Protein AF-A0A7J4G140-F1 (afdb_monomer)

Foldseek 3Di:
DVVVCCVVCVVVVVVVVVQLVVQLVVCCVQQVDDSVLSSVVSVCVVVVVCPVPDADPDPVRVVPD

Sequence (65 aa):
MTRSIFEKYGVPLSLLGILIVVGTITFSIIEGRPLEDSFYYMITVLTTVGFGDITPSTTLGKIHF

Radius of gyration: 14.37 Å; Cα contacts (8 Å, |Δi|>4): 42; chains: 1; bounding box: 30×20×44 Å

Mean predicted aligned error: 3.8 Å

Solvent-accessible surface area (backbone atoms only — not comparable to full-atom values): 3786 Å² total; per-residue (Å²): 116,72,66,61,52,50,71,69,46,44,61,62,52,49,53,52,51,49,51,47,52,52,45,14,53,52,44,18,67,66,65,70,43,57,64,67,62,19,39,52,44,37,50,31,56,74,70,68,63,58,87,68,85,72,69,68,81,41,76,64,36,59,74,75,106

Structure (mmCIF, N/CA/C/O backbone):
data_AF-A0A7J4G140-F1
#
_entry.id   AF-A0A7J4G140-F1
#
loop_
_atom_site.group_PDB
_atom_site.id
_atom_site.type_symbol
_atom_site.label_atom_id
_atom_site.label_alt_id
_atom_site.label_comp_id
_atom_site.label_asym_id
_atom_site.label_entity_id
_atom_site.label_seq_id
_atom_site.pdbx_PDB_ins_code
_atom_site.Cartn_x
_atom_site.Cartn_y
_atom_site.Cartn_z
_atom_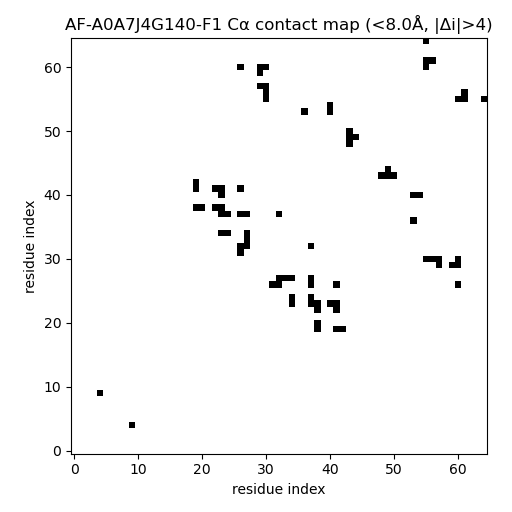site.occupancy
_atom_site.B_iso_or_equiv
_atom_site.auth_seq_id
_atom_site.auth_comp_id
_atom_site.auth_asym_id
_atom_site.auth_atom_id
_atom_site.pdbx_PDB_model_num
ATOM 1 N N . MET A 1 1 ? 15.276 -1.937 -30.974 1.00 60.12 1 MET A N 1
ATOM 2 C CA . MET A 1 1 ? 15.043 -0.912 -29.932 1.00 60.12 1 MET A CA 1
ATOM 3 C C . MET A 1 1 ? 13.973 -1.345 -28.929 1.00 60.12 1 MET A C 1
ATOM 5 O O . MET A 1 1 ? 14.272 -1.409 -27.749 1.00 60.12 1 MET A O 1
ATOM 9 N N . THR A 1 2 ? 12.776 -1.742 -29.371 1.00 69.62 2 THR A N 1
ATOM 10 C CA . THR A 1 2 ? 11.634 -2.088 -28.495 1.00 69.62 2 THR A CA 1
ATOM 11 C C . THR A 1 2 ? 11.871 -3.287 -27.562 1.00 69.62 2 THR A C 1
ATOM 13 O O . THR A 1 2 ? 11.491 -3.231 -26.400 1.00 69.62 2 THR A O 1
ATOM 16 N N . ARG A 1 3 ? 12.568 -4.343 -28.012 1.00 73.88 3 ARG A N 1
ATOM 17 C CA . ARG A 1 3 ? 12.887 -5.528 -27.179 1.00 73.88 3 ARG A CA 1
ATOM 18 C C . ARG A 1 3 ? 13.742 -5.218 -25.941 1.00 73.88 3 ARG A C 1
ATOM 20 O O . ARG A 1 3 ? 13.464 -5.748 -24.875 1.00 73.88 3 ARG A O 1
ATOM 27 N N . SER A 1 4 ? 14.705 -4.303 -26.062 1.00 75.31 4 SER A N 1
ATOM 28 C CA . SER A 1 4 ? 15.598 -3.916 -24.957 1.00 75.31 4 SER A CA 1
ATOM 29 C C . SER A 1 4 ? 14.854 -3.212 -23.813 1.00 75.31 4 SER A C 1
ATOM 31 O O . SER A 1 4 ? 15.224 -3.354 -22.651 1.00 75.31 4 SER A O 1
ATOM 33 N N . ILE A 1 5 ? 13.773 -2.488 -24.123 1.00 79.81 5 ILE A N 1
ATOM 34 C CA . ILE A 1 5 ? 12.932 -1.822 -23.119 1.00 79.81 5 ILE A CA 1
ATOM 35 C C . ILE A 1 5 ? 12.140 -2.868 -22.322 1.00 79.81 5 ILE A C 1
ATOM 37 O O . ILE A 1 5 ? 12.123 -2.814 -21.096 1.00 79.81 5 ILE A O 1
ATOM 41 N N . PHE A 1 6 ? 11.535 -3.855 -22.989 1.00 78.62 6 PHE A N 1
ATOM 42 C CA . PHE A 1 6 ? 10.797 -4.925 -22.307 1.00 78.62 6 PHE A CA 1
ATOM 43 C C . PHE A 1 6 ? 11.695 -5.794 -21.419 1.00 78.62 6 PHE A C 1
ATOM 45 O O . PHE A 1 6 ? 11.297 -6.124 -20.306 1.00 78.62 6 PHE A O 1
ATOM 52 N N . GLU A 1 7 ? 12.917 -6.103 -21.854 1.00 80.00 7 GLU A N 1
ATOM 53 C CA . GLU A 1 7 ? 13.891 -6.831 -21.025 1.00 80.00 7 GLU A CA 1
ATOM 54 C C . GLU A 1 7 ? 14.313 -6.028 -19.788 1.00 80.00 7 GLU A C 1
ATOM 56 O O . GLU A 1 7 ? 14.486 -6.594 -18.711 1.00 80.00 7 GLU A O 1
ATOM 61 N N . LYS A 1 8 ? 14.433 -4.701 -19.915 1.00 84.75 8 LYS A N 1
ATOM 62 C CA . LYS A 1 8 ? 14.868 -3.831 -18.816 1.00 84.75 8 LYS A CA 1
ATOM 63 C C . LYS A 1 8 ? 13.757 -3.511 -17.812 1.00 84.75 8 LYS A C 1
ATOM 65 O O . LYS A 1 8 ? 14.017 -3.462 -16.614 1.00 84.75 8 LYS A O 1
ATOM 70 N N . TYR A 1 9 ? 12.536 -3.265 -18.284 1.00 92.81 9 TYR A N 1
ATOM 71 C CA . TYR A 1 9 ? 11.428 -2.778 -17.450 1.00 92.81 9 TYR A CA 1
ATOM 72 C C . TYR A 1 9 ? 10.352 -3.831 -17.165 1.00 92.81 9 TYR A C 1
ATOM 74 O O . TYR A 1 9 ? 9.513 -3.606 -16.297 1.00 92.81 9 TYR A O 1
ATOM 82 N N . GLY A 1 10 ? 10.385 -4.990 -17.830 1.00 92.00 10 GLY A N 1
ATOM 83 C CA . GLY A 1 10 ? 9.397 -6.051 -17.630 1.00 92.00 10 GLY A CA 1
ATOM 84 C C . GLY A 1 10 ? 9.380 -6.593 -16.201 1.00 92.00 10 GLY A C 1
ATOM 85 O O . GLY A 1 10 ? 8.307 -6.733 -15.622 1.00 92.00 10 GLY A O 1
ATOM 86 N N . VAL A 1 11 ? 10.556 -6.832 -15.608 1.00 93.56 11 VAL A N 1
ATOM 87 C CA . VAL A 1 11 ? 10.670 -7.351 -14.232 1.00 93.56 11 VAL A CA 1
ATOM 88 C C . VAL A 1 11 ? 10.231 -6.318 -13.180 1.00 93.56 11 VAL A C 1
ATOM 90 O O . VAL A 1 11 ? 9.399 -6.655 -12.345 1.00 93.56 11 VAL A O 1
ATOM 93 N N . PRO A 1 12 ? 10.696 -5.053 -13.196 1.00 94.44 12 PRO A N 1
ATOM 94 C CA . PRO A 1 12 ? 10.186 -4.045 -12.263 1.00 94.44 12 PRO A CA 1
ATOM 95 C C . PRO A 1 12 ? 8.671 -3.833 -12.361 1.00 94.44 12 PRO A C 1
ATOM 97 O O . PRO A 1 12 ? 7.999 -3.700 -11.341 1.00 94.44 12 PRO 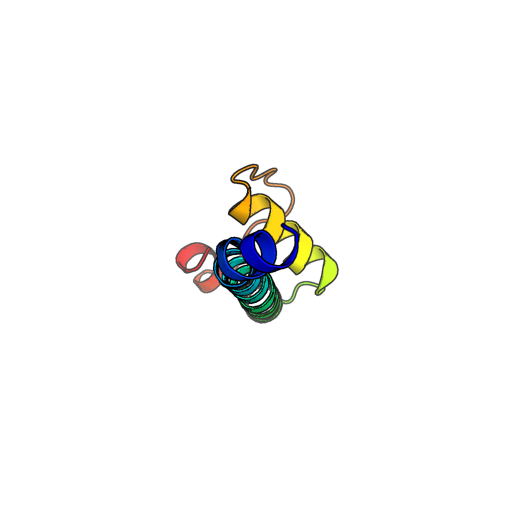A O 1
ATOM 100 N N . LEU A 1 13 ? 8.121 -3.827 -13.581 1.00 94.12 13 LEU A N 1
ATOM 101 C CA . LEU A 1 13 ? 6.693 -3.606 -13.793 1.00 94.12 13 LEU A CA 1
ATOM 102 C C . LEU A 1 13 ? 5.851 -4.793 -13.309 1.00 94.12 13 LEU A C 1
ATOM 104 O O . LEU A 1 13 ? 4.785 -4.587 -12.730 1.00 94.12 13 LEU A O 1
ATOM 108 N N . SER A 1 14 ? 6.333 -6.025 -13.494 1.00 94.25 14 SER A N 1
ATOM 109 C CA . SER A 1 14 ? 5.653 -7.207 -12.962 1.00 94.25 14 SER A CA 1
ATOM 110 C C . SER A 1 14 ? 5.702 -7.251 -11.436 1.00 94.25 14 SER A C 1
ATOM 112 O O . SER A 1 14 ? 4.684 -7.547 -10.818 1.00 94.25 14 SER A O 1
ATOM 114 N N . LEU A 1 15 ? 6.827 -6.880 -10.817 1.00 96.06 15 LEU A N 1
ATOM 115 C CA . LEU A 1 15 ? 6.939 -6.764 -9.360 1.00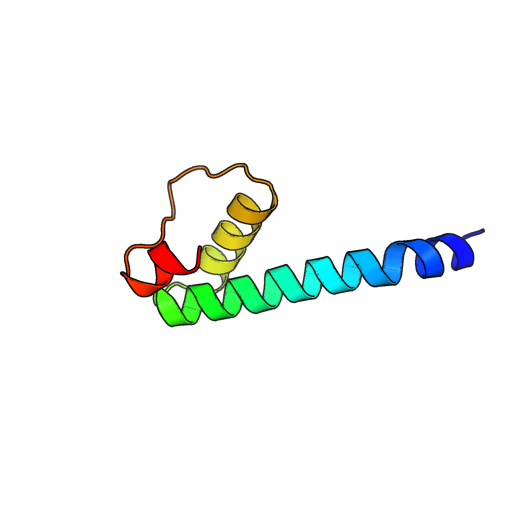 96.06 15 LEU A CA 1
ATOM 116 C C . LEU A 1 15 ? 5.972 -5.718 -8.794 1.00 96.06 15 LEU A C 1
ATOM 118 O O . LEU A 1 15 ? 5.291 -5.993 -7.809 1.00 96.06 15 LEU A O 1
ATOM 122 N N . LEU A 1 16 ? 5.862 -4.554 -9.443 1.00 96.50 16 LEU A N 1
ATOM 123 C CA . LEU A 1 16 ? 4.893 -3.525 -9.065 1.00 96.50 16 LEU A CA 1
ATOM 124 C C . LEU A 1 16 ? 3.454 -4.054 -9.176 1.00 96.50 16 LEU A C 1
ATOM 126 O O . LEU A 1 16 ? 2.661 -3.889 -8.253 1.00 96.50 16 LEU A O 1
ATOM 130 N N . GLY A 1 17 ? 3.127 -4.731 -10.281 1.00 97.06 17 GLY A N 1
ATOM 131 C CA . GLY A 1 17 ? 1.813 -5.341 -10.482 1.00 97.06 17 GLY A CA 1
ATOM 132 C C . GLY A 1 17 ? 1.478 -6.381 -9.411 1.00 97.06 17 GLY A C 1
ATOM 133 O O . GLY A 1 17 ? 0.383 -6.358 -8.857 1.00 97.06 17 GLY A O 1
ATOM 134 N N . ILE A 1 18 ? 2.434 -7.248 -9.061 1.00 97.94 18 ILE A N 1
ATOM 135 C CA . ILE A 1 18 ? 2.275 -8.244 -7.991 1.00 97.94 18 ILE A CA 1
ATOM 136 C C . ILE A 1 18 ? 2.040 -7.552 -6.648 1.00 97.94 18 ILE A C 1
ATOM 138 O O . ILE A 1 18 ? 1.129 -7.941 -5.923 1.00 97.94 18 ILE A O 1
ATOM 142 N N . LEU A 1 19 ? 2.812 -6.513 -6.328 1.00 96.94 19 LEU A N 1
ATOM 143 C CA . LEU A 1 19 ? 2.668 -5.770 -5.079 1.00 96.94 19 LEU A CA 1
ATOM 144 C C . LEU A 1 19 ? 1.282 -5.120 -4.958 1.00 96.94 19 LEU A C 1
ATOM 146 O O . LEU A 1 19 ? 0.655 -5.212 -3.904 1.00 96.94 19 LEU A O 1
ATOM 150 N N . ILE A 1 20 ? 0.777 -4.528 -6.046 1.00 97.94 20 ILE A N 1
ATOM 151 C CA . ILE A 1 20 ? -0.570 -3.948 -6.098 1.00 97.94 20 ILE A CA 1
ATOM 152 C C . ILE A 1 20 ? -1.635 -5.028 -5.886 1.00 97.94 20 ILE A C 1
ATOM 154 O O . ILE A 1 20 ? -2.524 -4.851 -5.056 1.00 97.94 20 ILE A O 1
ATOM 158 N N . VAL A 1 21 ? -1.552 -6.151 -6.607 1.00 98.31 21 VAL A N 1
ATOM 159 C CA . VAL A 1 21 ? -2.546 -7.236 -6.522 1.00 98.31 21 VAL A CA 1
ATOM 160 C C . VAL A 1 21 ? -2.554 -7.868 -5.131 1.00 98.31 21 VAL A C 1
ATOM 162 O O . VAL A 1 21 ? -3.617 -8.001 -4.528 1.00 98.31 21 VAL A O 1
ATOM 165 N N . VAL A 1 22 ? -1.381 -8.215 -4.595 1.00 98.06 22 VAL A N 1
ATOM 166 C CA . VAL A 1 22 ? -1.253 -8.816 -3.261 1.00 98.06 22 VAL A CA 1
ATOM 167 C C . VAL A 1 22 ? -1.739 -7.846 -2.191 1.00 98.06 22 VAL A C 1
ATOM 169 O O . VAL A 1 22 ? -2.548 -8.230 -1.355 1.00 98.06 22 VAL A O 1
ATOM 172 N N . GLY A 1 23 ? -1.311 -6.583 -2.239 1.00 97.31 23 GLY A N 1
ATOM 173 C CA . GLY A 1 23 ? 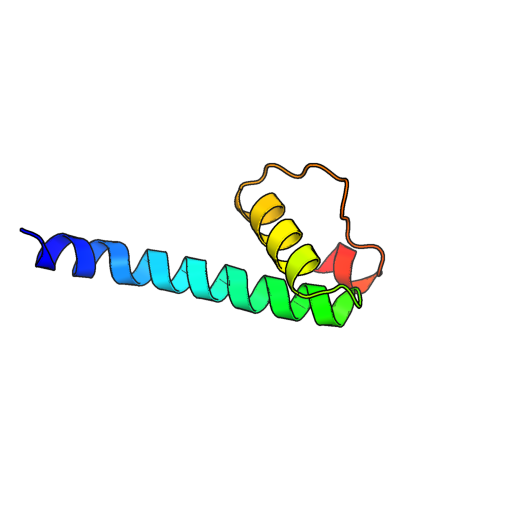-1.747 -5.568 -1.283 1.00 97.31 23 GLY A CA 1
ATOM 174 C C . GLY A 1 23 ? -3.257 -5.324 -1.324 1.00 97.31 23 GLY A C 1
ATOM 175 O O . GLY A 1 23 ? -3.894 -5.294 -0.276 1.00 97.31 23 GLY A O 1
ATOM 176 N N . THR A 1 24 ? -3.846 -5.262 -2.522 1.00 98.25 24 THR A N 1
ATOM 177 C CA . THR A 1 24 ? -5.298 -5.111 -2.718 1.00 98.25 24 THR A CA 1
ATOM 178 C C . THR A 1 24 ? -6.076 -6.274 -2.103 1.00 98.25 24 THR A C 1
ATOM 180 O O . THR A 1 24 ? -7.034 -6.055 -1.365 1.00 98.25 24 THR A O 1
ATOM 183 N N . ILE A 1 25 ? -5.664 -7.516 -2.382 1.00 98.38 25 ILE A N 1
ATOM 184 C CA . ILE A 1 25 ? -6.334 -8.713 -1.855 1.00 98.38 25 ILE A CA 1
ATOM 185 C C . ILE A 1 25 ? -6.190 -8.772 -0.331 1.00 98.38 25 ILE A C 1
ATOM 187 O O . ILE A 1 25 ? -7.178 -8.977 0.371 1.00 98.38 25 ILE A O 1
ATOM 191 N N . THR A 1 26 ? -4.981 -8.546 0.189 1.00 97.75 26 THR A N 1
ATOM 192 C CA . THR A 1 26 ? -4.711 -8.550 1.630 1.00 97.75 26 THR A CA 1
ATOM 193 C C . THR A 1 26 ? -5.521 -7.475 2.351 1.00 97.75 26 THR A C 1
ATOM 195 O O . THR A 1 26 ? -6.149 -7.773 3.363 1.00 97.75 26 THR A O 1
ATOM 198 N N . PHE A 1 27 ? -5.584 -6.251 1.819 1.00 97.94 27 PHE A N 1
ATOM 199 C CA . PHE A 1 27 ? -6.381 -5.174 2.407 1.00 97.94 27 PHE A CA 1
ATOM 200 C C . PHE A 1 27 ? -7.882 -5.487 2.368 1.00 97.94 27 PHE A C 1
ATOM 202 O O . PHE A 1 27 ? -8.559 -5.334 3.380 1.00 97.94 27 PHE A O 1
ATOM 209 N N . SER A 1 28 ? -8.394 -6.002 1.245 1.00 98.19 28 SER A N 1
ATOM 210 C CA . SER A 1 28 ? -9.806 -6.386 1.114 1.00 98.19 28 SER A CA 1
ATOM 211 C C . SER A 1 28 ? -10.204 -7.465 2.126 1.00 98.19 28 SER A C 1
ATOM 213 O O . SER A 1 28 ? -11.256 -7.358 2.754 1.00 98.19 28 SER A O 1
ATOM 215 N N . ILE A 1 29 ? -9.343 -8.465 2.347 1.00 97.94 29 ILE A N 1
ATOM 216 C CA . ILE A 1 29 ? -9.582 -9.536 3.326 1.00 97.94 29 ILE A CA 1
ATOM 217 C C . ILE A 1 29 ? -9.504 -9.006 4.763 1.00 97.94 29 ILE A C 1
ATOM 219 O O . ILE A 1 29 ? -10.357 -9.345 5.580 1.00 97.94 29 ILE A O 1
ATOM 223 N N . ILE A 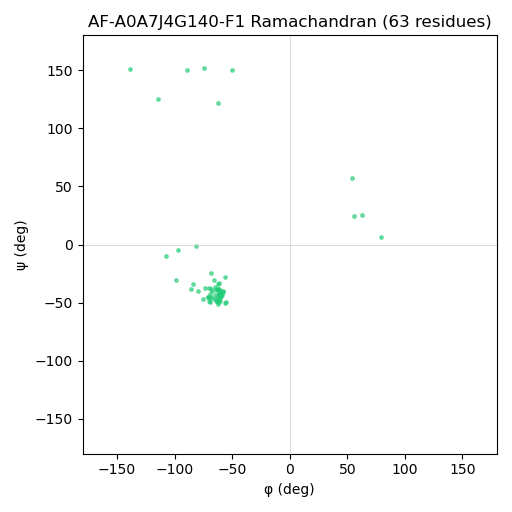1 30 ? -8.488 -8.199 5.081 1.00 97.50 30 ILE A N 1
ATOM 224 C CA . ILE A 1 30 ? -8.252 -7.708 6.445 1.00 97.50 30 ILE A CA 1
ATOM 225 C C . ILE A 1 30 ? -9.314 -6.686 6.859 1.00 97.50 30 ILE A C 1
ATOM 227 O O . ILE A 1 30 ? -9.836 -6.763 7.967 1.00 97.50 30 ILE A O 1
ATOM 231 N N . GLU A 1 31 ? -9.643 -5.740 5.982 1.00 97.12 31 GLU A N 1
ATOM 232 C CA . GLU A 1 31 ? -10.544 -4.623 6.289 1.00 97.12 31 GLU A CA 1
ATOM 233 C C . GLU A 1 31 ? -11.991 -4.873 5.837 1.00 97.12 31 GLU A C 1
ATOM 235 O O . GLU A 1 31 ? -12.867 -4.048 6.095 1.00 97.12 31 GLU A O 1
ATOM 240 N N . GLY A 1 32 ? -12.264 -5.992 5.155 1.00 96.44 32 GLY A N 1
ATOM 241 C CA . GLY A 1 32 ? -13.598 -6.326 4.645 1.00 96.44 32 GLY A CA 1
ATOM 242 C C . GLY A 1 32 ? -14.121 -5.332 3.604 1.00 96.44 32 GLY A C 1
ATOM 243 O O . GLY A 1 32 ? -15.332 -5.158 3.469 1.00 96.44 32 GLY A O 1
ATOM 244 N N . ARG A 1 33 ? -13.220 -4.631 2.905 1.00 96.56 33 ARG A N 1
ATOM 245 C CA . ARG A 1 33 ? -13.559 -3.582 1.936 1.00 96.56 33 ARG A CA 1
ATOM 246 C C . ARG A 1 33 ? -13.749 -4.152 0.529 1.00 96.56 33 ARG A C 1
ATOM 248 O O . ARG A 1 33 ? -13.074 -5.123 0.172 1.00 96.56 33 ARG A O 1
ATOM 255 N N . PRO A 1 34 ? -14.611 -3.533 -0.300 1.00 97.75 34 PRO A N 1
ATOM 256 C CA . PRO A 1 34 ? -14.681 -3.823 -1.728 1.00 97.75 34 PRO A CA 1
ATOM 257 C C . PRO A 1 34 ? -13.299 -3.781 -2.399 1.00 97.75 34 PRO A C 1
ATOM 259 O O . PRO A 1 34 ? -12.405 -3.042 -1.976 1.00 97.75 34 PRO A O 1
ATOM 262 N N . LEU A 1 35 ? -13.115 -4.568 -3.463 1.00 97.19 35 LEU A N 1
ATOM 263 C CA . LEU A 1 35 ? -11.837 -4.627 -4.186 1.00 97.19 35 LEU A CA 1
ATOM 264 C C . LEU A 1 35 ? -11.449 -3.276 -4.802 1.00 97.19 35 LEU A C 1
ATOM 266 O O . LEU A 1 35 ? -10.267 -2.960 -4.855 1.00 97.19 35 LEU A O 1
ATOM 270 N N . GLU A 1 36 ? -12.427 -2.478 -5.228 1.00 97.62 36 GLU A N 1
ATOM 271 C CA . GLU A 1 36 ? -12.229 -1.121 -5.753 1.00 97.62 36 GLU A CA 1
ATOM 272 C C . GLU A 1 36 ? -11.622 -0.169 -4.712 1.00 97.62 36 GLU A C 1
ATOM 274 O O . GLU A 1 36 ? -10.572 0.422 -4.971 1.00 97.62 36 GLU A O 1
ATOM 279 N N . ASP A 1 37 ? -12.203 -0.108 -3.511 1.00 97.81 37 ASP A N 1
ATOM 280 C CA . ASP A 1 37 ? -11.687 0.676 -2.382 1.00 97.81 37 ASP A CA 1
ATOM 281 C C . ASP A 1 37 ? -10.292 0.198 -1.965 1.00 97.81 37 ASP A C 1
ATOM 283 O O . ASP A 1 37 ? -9.397 0.993 -1.678 1.00 97.81 37 ASP A O 1
ATOM 287 N N . SER A 1 38 ? -10.091 -1.121 -1.962 1.00 98.00 38 SER A N 1
ATOM 288 C CA . SER A 1 38 ? -8.823 -1.747 -1.576 1.00 98.00 38 SER A CA 1
ATOM 289 C C . SER A 1 38 ? -7.714 -1.466 -2.590 1.00 98.00 38 SER A C 1
ATOM 291 O O . SER A 1 38 ? -6.568 -1.220 -2.215 1.00 98.00 38 SER A O 1
ATOM 293 N N . PHE A 1 39 ? -8.057 -1.467 -3.879 1.00 98.19 39 PHE A N 1
ATOM 294 C CA . PHE A 1 39 ? -7.144 -1.121 -4.959 1.00 98.19 39 PHE A CA 1
ATOM 295 C C . PHE A 1 39 ? -6.774 0.358 -4.896 1.00 98.19 39 PHE A C 1
ATOM 297 O O . PHE A 1 39 ? -5.593 0.697 -4.959 1.00 98.19 39 PHE A O 1
ATOM 304 N N . TYR A 1 40 ? -7.766 1.232 -4.711 1.00 98.06 40 TYR A N 1
ATOM 305 C CA . TYR A 1 40 ? -7.541 2.660 -4.515 1.00 98.06 40 TYR A CA 1
ATOM 306 C C . TYR A 1 40 ? -6.598 2.913 -3.334 1.00 98.06 40 TYR A C 1
ATOM 308 O O . TYR A 1 40 ? -5.572 3.576 -3.502 1.00 98.06 40 TYR A O 1
ATOM 316 N N . TYR A 1 41 ? -6.878 2.307 -2.176 1.00 97.88 41 TYR A N 1
ATOM 317 C CA . TYR A 1 41 ? -6.020 2.409 -1.001 1.00 97.88 41 TYR A CA 1
ATOM 318 C C . TYR A 1 41 ? 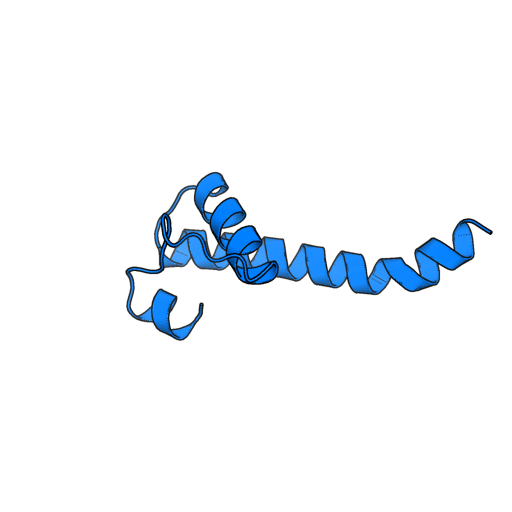-4.586 1.967 -1.315 1.00 97.88 41 TYR A C 1
ATOM 320 O O . TYR A 1 41 ? -3.644 2.724 -1.075 1.00 97.88 41 TYR A O 1
ATOM 328 N N . MET A 1 42 ? -4.411 0.801 -1.949 1.00 97.69 42 MET A N 1
ATOM 329 C CA . MET A 1 42 ? -3.085 0.291 -2.291 1.00 97.69 42 MET A CA 1
ATOM 330 C C . MET A 1 42 ? -2.307 1.240 -3.211 1.00 97.69 42 MET A C 1
ATOM 332 O O . MET A 1 42 ? -1.111 1.447 -3.007 1.00 97.69 42 MET A O 1
ATOM 336 N N . ILE A 1 43 ? -2.966 1.864 -4.193 1.00 97.62 43 ILE A N 1
ATOM 337 C CA . ILE A 1 43 ? -2.327 2.874 -5.045 1.00 97.62 43 ILE A CA 1
ATOM 338 C C . ILE A 1 43 ? -1.882 4.077 -4.213 1.00 97.62 43 ILE A C 1
ATOM 340 O O . ILE A 1 43 ? -0.727 4.479 -4.321 1.00 97.62 43 ILE A O 1
ATOM 344 N N . THR A 1 44 ? -2.750 4.618 -3.354 1.00 97.19 44 THR A N 1
ATOM 345 C CA . THR A 1 44 ? -2.415 5.803 -2.543 1.00 97.19 44 THR A CA 1
ATOM 346 C C . THR A 1 44 ? -1.257 5.561 -1.574 1.00 97.19 44 THR A C 1
ATOM 348 O O . THR A 1 44 ? -0.455 6.473 -1.356 1.00 97.19 44 THR A O 1
ATOM 351 N N . VAL A 1 45 ? -1.134 4.340 -1.038 1.00 96.62 45 VAL A N 1
ATOM 352 C CA . VAL A 1 45 ? -0.007 3.905 -0.201 1.00 96.62 45 VAL A CA 1
ATOM 353 C C . VAL A 1 45 ? 1.266 3.765 -1.033 1.00 96.62 45 VAL A C 1
ATOM 355 O O . VAL A 1 45 ? 2.298 4.326 -0.670 1.00 96.62 45 VAL A O 1
ATOM 358 N N . LEU A 1 46 ? 1.206 3.076 -2.179 1.00 96.31 46 LEU A N 1
ATOM 359 C CA . LEU A 1 46 ? 2.374 2.860 -3.043 1.00 96.31 46 LEU A CA 1
ATOM 360 C C . LEU A 1 46 ? 2.954 4.150 -3.604 1.00 96.31 46 LEU A C 1
ATOM 362 O O . LEU A 1 46 ? 4.170 4.288 -3.714 1.00 96.31 46 LEU A O 1
ATOM 366 N N . THR A 1 47 ? 2.092 5.098 -3.960 1.00 96.38 47 THR A N 1
ATOM 367 C CA . THR A 1 47 ? 2.519 6.416 -4.427 1.00 96.38 47 THR A CA 1
ATOM 368 C C . THR A 1 47 ? 2.868 7.351 -3.273 1.0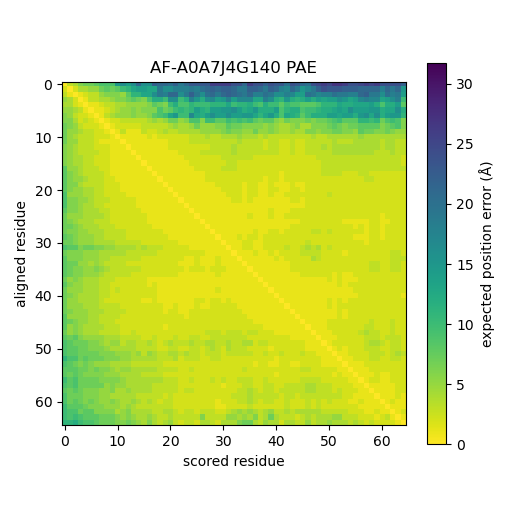0 96.38 47 THR A C 1
ATOM 370 O O . THR A 1 47 ? 3.246 8.492 -3.527 1.00 96.38 47 THR A O 1
ATOM 373 N N . THR A 1 48 ? 2.740 6.909 -2.016 1.00 96.81 48 THR A N 1
ATOM 374 C CA . THR A 1 48 ? 2.945 7.705 -0.790 1.00 96.81 48 THR A CA 1
ATOM 375 C C . THR A 1 48 ? 2.090 8.974 -0.722 1.00 96.81 48 THR A C 1
ATOM 377 O O . THR A 1 48 ? 2.439 9.938 -0.049 1.00 96.81 48 THR A O 1
ATOM 380 N N . VAL A 1 49 ? 0.960 8.984 -1.437 1.00 97.88 49 VAL A N 1
ATOM 381 C CA . VAL A 1 49 ? 0.038 10.126 -1.475 1.00 97.88 49 VAL A CA 1
ATOM 382 C C . VAL A 1 49 ? -0.771 10.190 -0.184 1.00 97.88 49 VAL A C 1
ATOM 384 O O . VAL A 1 49 ? -0.871 11.258 0.407 1.00 97.88 49 VAL A O 1
ATOM 387 N N . GLY A 1 50 ? -1.320 9.050 0.256 1.00 94.56 50 GLY A N 1
ATOM 388 C CA . GLY A 1 50 ? -1.954 8.901 1.570 1.00 94.56 50 GLY A CA 1
ATOM 389 C C . GLY A 1 50 ? -3.061 9.916 1.884 1.00 94.56 50 GLY A C 1
ATOM 390 O O . GLY A 1 50 ? -2.975 10.603 2.896 1.00 94.56 50 GLY A O 1
ATOM 391 N N . PHE A 1 51 ? -4.108 10.002 1.053 1.00 96.31 51 PHE A N 1
ATOM 392 C CA . PHE A 1 51 ? -5.214 10.958 1.243 1.00 96.31 51 PHE A CA 1
ATOM 393 C C . PHE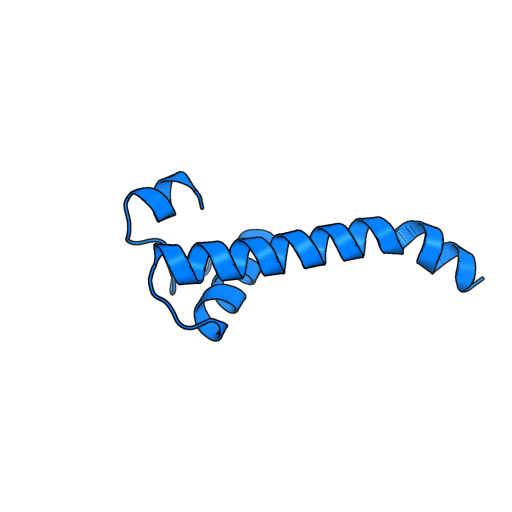 A 1 51 ? -5.922 10.848 2.606 1.00 96.31 51 PHE A C 1
ATOM 395 O O . PHE A 1 51 ? -6.444 11.845 3.102 1.00 96.31 51 PHE A O 1
ATOM 402 N N . GLY A 1 52 ? -5.923 9.662 3.222 1.00 94.81 52 GLY A N 1
ATOM 403 C CA . GLY A 1 52 ? -6.467 9.436 4.565 1.00 94.81 52 GLY A CA 1
ATOM 404 C C . GLY A 1 52 ? -7.993 9.297 4.630 1.00 94.81 52 GLY A C 1
ATOM 405 O O . GLY A 1 52 ? -8.549 9.210 5.721 1.00 94.81 52 GLY A O 1
ATOM 406 N N . ASP A 1 53 ? -8.667 9.250 3.484 1.00 96.31 53 ASP A N 1
ATOM 407 C CA . ASP A 1 53 ? -10.099 8.980 3.333 1.00 96.31 53 ASP A CA 1
ATOM 408 C C . ASP A 1 53 ? -10.443 7.498 3.566 1.00 96.31 53 ASP A C 1
ATOM 410 O O . ASP A 1 53 ? -11.445 7.179 4.208 1.00 96.31 53 ASP A O 1
ATOM 414 N N . ILE A 1 54 ? -9.568 6.593 3.120 1.00 96.19 54 ILE A N 1
ATOM 415 C CA . ILE A 1 54 ? -9.589 5.169 3.461 1.00 96.19 54 ILE A CA 1
ATOM 416 C C . ILE A 1 54 ? -8.339 4.853 4.281 1.00 96.19 54 ILE A C 1
ATOM 418 O O . ILE A 1 54 ? -7.215 5.129 3.864 1.00 96.19 54 ILE A O 1
ATOM 422 N N . THR A 1 55 ? -8.529 4.276 5.469 1.00 95.19 55 THR A N 1
ATOM 423 C CA . THR A 1 55 ? -7.438 3.913 6.384 1.00 95.19 55 THR A CA 1
ATOM 424 C C . THR A 1 55 ? -7.683 2.553 7.042 1.00 95.19 55 THR A C 1
ATOM 426 O O . THR A 1 55 ? -8.844 2.175 7.247 1.00 95.19 55 THR A O 1
ATOM 429 N N . PRO A 1 56 ? -6.615 1.810 7.401 1.00 96.56 56 PRO A N 1
ATOM 430 C CA . PRO A 1 56 ? -6.749 0.555 8.123 1.00 96.56 56 PRO A CA 1
ATOM 431 C C . PRO A 1 56 ? -7.386 0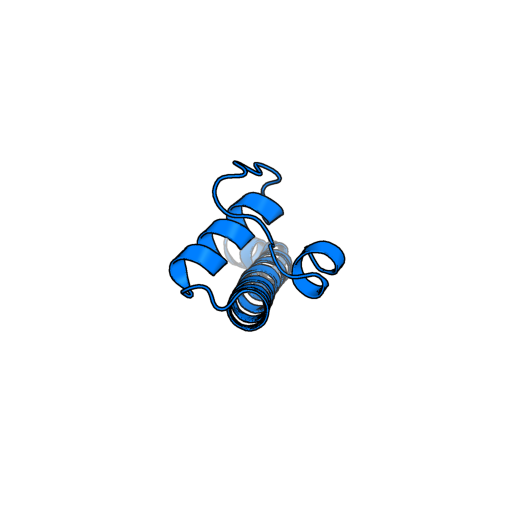.796 9.491 1.00 96.56 56 PRO A C 1
ATOM 433 O O . PRO A 1 56 ? -6.879 1.556 10.322 1.00 96.56 56 PRO A O 1
ATOM 436 N N . SER A 1 57 ? -8.515 0.146 9.738 1.00 95.81 57 SER A N 1
ATOM 437 C CA . SER A 1 57 ? -9.251 0.253 10.993 1.00 95.81 57 SER A CA 1
ATOM 438 C C . SER A 1 57 ? -8.943 -0.920 11.917 1.00 95.81 57 SER A C 1
ATOM 440 O O . SER A 1 57 ? -8.927 -0.747 13.142 1.00 95.81 57 SER A O 1
ATOM 442 N N . THR A 1 58 ? -8.636 -2.089 11.351 1.00 96.25 58 THR A N 1
ATOM 443 C CA . THR A 1 58 ? -8.300 -3.285 12.124 1.00 96.25 58 THR A CA 1
ATOM 444 C C . THR A 1 58 ? -6.899 -3.202 12.723 1.00 96.25 58 THR A C 1
ATOM 446 O O . THR A 1 58 ? -5.992 -2.560 12.191 1.00 96.25 58 THR A O 1
ATOM 449 N N . THR A 1 59 ? -6.694 -3.887 13.850 1.00 96.00 59 THR A N 1
ATOM 450 C CA . THR A 1 59 ? -5.371 -3.988 14.482 1.00 96.00 59 THR A CA 1
ATOM 451 C C . THR A 1 59 ? -4.341 -4.591 13.529 1.00 96.00 59 THR A C 1
ATOM 453 O O . THR A 1 59 ? -3.216 -4.110 13.466 1.00 96.00 59 THR A O 1
ATOM 456 N N . LEU A 1 60 ? -4.729 -5.620 12.768 1.00 95.12 60 LEU A N 1
ATOM 457 C CA . LEU A 1 60 ? -3.838 -6.262 11.805 1.00 95.12 60 LEU A CA 1
ATOM 458 C C . LEU A 1 60 ? -3.529 -5.335 10.624 1.00 95.12 60 LEU A C 1
ATOM 460 O O . LEU A 1 60 ? -2.372 -5.229 10.234 1.00 95.12 60 LEU A O 1
ATOM 464 N N . GLY A 1 61 ? -4.535 -4.630 10.102 1.00 93.50 61 GLY A N 1
ATOM 465 C CA . GLY A 1 61 ? -4.372 -3.682 9.005 1.00 93.50 61 GLY A CA 1
ATOM 466 C C . GLY A 1 61 ? -3.388 -2.569 9.342 1.00 93.50 61 GLY A C 1
ATOM 467 O O . GLY A 1 61 ? -2.510 -2.299 8.540 1.00 93.50 61 GLY A O 1
ATOM 468 N N . LYS A 1 62 ? -3.459 -2.007 10.555 1.00 93.69 62 LYS A N 1
ATOM 469 C CA . LYS A 1 62 ? -2.535 -0.957 11.034 1.00 93.69 62 LYS A CA 1
ATOM 470 C C . LYS A 1 62 ? -1.099 -1.428 11.263 1.00 93.69 62 LYS A C 1
ATOM 472 O O . LYS A 1 62 ? -0.191 -0.612 11.330 1.00 93.69 62 LYS A O 1
ATOM 477 N N . ILE A 1 63 ? -0.905 -2.723 11.510 1.00 94.00 63 ILE A N 1
ATOM 478 C CA . ILE A 1 63 ? 0.434 -3.309 11.668 1.00 94.00 63 ILE A CA 1
ATOM 479 C C . ILE A 1 63 ? 1.023 -3.642 10.295 1.00 94.00 63 ILE A C 1
ATOM 481 O O . ILE A 1 63 ? 2.236 -3.580 10.113 1.00 94.00 63 ILE A O 1
ATOM 485 N N . HIS A 1 64 ? 0.170 -4.036 9.350 1.00 90.56 64 HIS A N 1
ATOM 486 C CA . HIS A 1 64 ? 0.581 -4.496 8.032 1.00 90.56 64 HIS A CA 1
ATOM 487 C C . HIS A 1 64 ? 0.781 -3.359 7.013 1.00 90.56 64 HIS A C 1
ATOM 489 O O . HIS A 1 64 ? 1.691 -3.456 6.191 1.00 90.56 64 HIS A O 1
ATOM 495 N N . PHE A 1 65 ? -0.068 -2.326 7.038 1.00 88.69 65 PHE A N 1
ATOM 496 C CA . PHE A 1 65 ? -0.077 -1.182 6.116 1.00 88.69 65 PHE A CA 1
ATOM 497 C C . PHE A 1 65 ? 0.180 0.128 6.862 1.00 88.69 65 PHE A C 1
ATOM 499 O O . PHE A 1 65 ? 0.899 0.978 6.291 1.00 88.69 65 PHE A O 1
#

Secondary structure (DSSP, 8-state):
-HHHHHHHHHHHHHHHHHHHHHHHHHHHHHH---HHHHHHHHHHHHTT---SSS---SHHHHHH-

Nearest PDB structures (foldseek):
  3ouf-assembly1_A  TM=9.703E-01  e=4.930E-03  Bacillus cereus m1550
  3ldc-assembly1_A  TM=9.843E-01  e=7.275E-03  Methanothermobacter thermautotrophicus str. Delta H
  3ldc-assembly1_A-3  TM=9.843E-01  e=7.275E-03  Methanothermobacter thermautotrophicus str. Delta H
  6u6h-assembly1_A  TM=9.843E-01  e=8.283E-03  Methanothermobacter thermautotrophicus
  4hz3-assembly1_B  TM=9.838E-01  e=8.838E-03  Methanothermobacter thermautotrophicus str. Delta H

pLDDT: mean 93.66, std 7.57, range [60.12, 98.38]